Protein AF-A0A1L7WXT7-F1 (afdb_monomer)

Nearest PDB structures (foldseek):
  6ywy-assembly1_QQ  TM=9.401E-01  e=1.854E-05  Neurospora crassa
  7pkq-assembly1_q  TM=5.964E-01  e=3.201E-01  Chlamydomonas reinhardtii
  4v66-assembly1_AJ  TM=7.015E-01  e=3.669E+00  Escherichia coli
  5imq-assembly1_q  TM=2.951E-01  e=5.821E+00  Thermus thermophilus HB8

Mean predicted aligned error: 12.67 Å

pLDDT: mean 82.4, std 17.07, range [44.72, 96.81]

Foldseek 3Di:
DDPVVVVVVVPDDDDDDDPDPDDDPPPPDDDDDDAAEDQPFPFDDPPWDFDKDAQDPPDPRHGIYTADTPGHDDDDSVVGDDGDHPVRVVVVVVVVVVVVVVVVVVVVVVVVVVVVVVVVVVVVD

Secondary structure (DSSP, 8-state):
--HHHHHTTSS-------S--SS-------------EE-SS----TT-EEEEEE---SSSS--EEEEEEEE--SS-GGGSPPPPPHHHHHHHHHHHHHHHHHHHHHHHHHHHHHHHHHHHHHTT-

InterPro domains:
  IPR000266 Small ribosomal subunit protein uS17 [PF00366] (28-67)
  IPR012340 Nucleic acid-binding, OB-fold [G3DSA:2.40.50.140] (17-116)
  IPR012340 Nucleic acid-binding, OB-fold [SSF50249] (15-96)

Radius of gyration: 26.37 Å; Cα contacts (8 Å, |Δi|>4): 93; chains: 1; bounding box: 85×32×61 Å

Organism: NCBI:txid576137

Solvent-accessible surface area (backbone atoms only — not comparable to full-atom values): 8103 Å² total; per-residue (Å²): 136,63,73,73,64,59,60,65,66,77,69,75,78,84,88,85,81,91,88,79,84,90,88,69,93,75,82,80,73,86,84,82,83,90,80,52,67,44,61,93,52,72,51,80,57,87,78,46,41,70,43,71,43,75,81,42,69,82,50,98,77,24,37,22,27,57,58,48,75,78,42,70,44,85,66,57,74,84,84,38,55,71,67,61,52,73,68,56,51,48,51,59,51,49,53,57,46,52,59,49,50,52,56,50,49,54,60,46,52,53,52,51,52,52,54,52,50,55,55,52,55,67,74,76,111

Sequence (125 aa):
MSAQKLAASASRQINAVVVSAGLMEKTHFNRTSHLLVHDPASSLRIGDIISISPGWRASKHVHHVVNSILAPFGDPIEARPKVPSEEERLAMREEKRAAKEERRRVAKEEKMLIRQGEVVEESQA

Structure (mmCIF, N/CA/C/O backbone):
data_AF-A0A1L7WXT7-F1
#
_entry.id   AF-A0A1L7WXT7-F1
#
loop_
_atom_site.group_PDB
_atom_site.id
_atom_site.type_symbol
_atom_site.label_atom_id
_atom_site.label_alt_id
_atom_site.label_comp_id
_atom_site.label_asym_id
_atom_site.label_entity_id
_atom_site.label_seq_id
_atom_site.pdbx_PDB_ins_code
_atom_site.Cartn_x
_atom_site.Cartn_y
_atom_site.Cartn_z
_atom_site.occupancy
_atom_site.B_iso_or_equiv
_atom_site.auth_seq_id
_atom_site.auth_comp_id
_atom_site.auth_asym_id
_atom_site.auth_atom_id
_atom_site.pdbx_PDB_model_num
ATOM 1 N N . MET A 1 1 ? 11.828 12.127 18.882 1.00 50.50 1 MET A N 1
ATOM 2 C CA . MET A 1 1 ? 12.690 12.882 17.941 1.00 50.50 1 MET A CA 1
ATOM 3 C C . MET A 1 1 ? 11.952 14.156 17.566 1.00 50.50 1 MET A C 1
ATOM 5 O O . MET A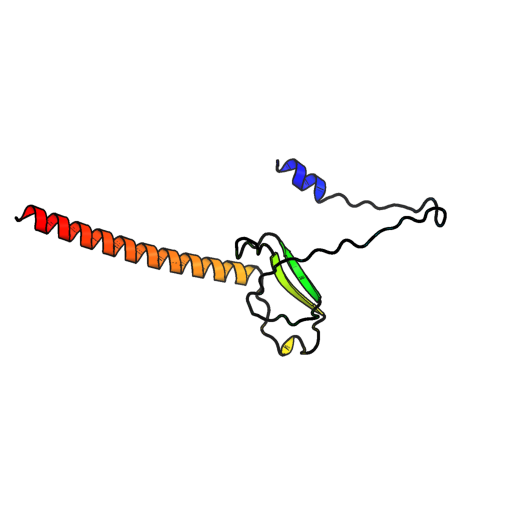 1 1 ? 10.801 14.048 17.170 1.00 50.50 1 MET A O 1
ATOM 9 N N . SER A 1 2 ? 12.540 15.336 17.789 1.00 57.38 2 SER A N 1
ATOM 10 C CA . SER A 1 2 ? 11.862 16.627 17.586 1.00 57.38 2 SER A CA 1
ATOM 11 C C . SER A 1 2 ? 11.732 16.989 16.101 1.00 57.38 2 SER A C 1
ATOM 13 O O . SER A 1 2 ? 12.593 16.647 15.288 1.00 57.38 2 SER A O 1
ATOM 15 N N . ALA A 1 3 ? 10.663 17.712 15.757 1.00 57.06 3 ALA A N 1
ATOM 16 C CA . ALA A 1 3 ? 10.314 18.106 14.389 1.00 57.06 3 ALA A CA 1
ATOM 17 C C . ALA A 1 3 ? 11.426 18.894 13.664 1.00 57.06 3 ALA A C 1
ATOM 19 O O . ALA A 1 3 ? 11.593 18.764 12.454 1.00 57.06 3 ALA A O 1
ATOM 20 N N . GLN A 1 4 ? 12.261 19.630 14.403 1.00 54.19 4 GLN A N 1
ATOM 21 C CA . GLN A 1 4 ? 13.387 20.390 13.847 1.00 54.19 4 GLN A CA 1
ATOM 22 C C . GLN A 1 4 ? 14.500 19.503 13.256 1.00 54.19 4 GLN A C 1
ATOM 24 O O . GLN A 1 4 ? 15.170 19.919 12.315 1.00 54.19 4 GLN A O 1
ATOM 29 N N . LYS A 1 5 ? 14.682 18.263 13.740 1.00 53.75 5 LYS A N 1
ATOM 30 C CA . LYS A 1 5 ? 15.685 17.331 13.183 1.00 53.75 5 LYS A CA 1
ATOM 31 C C . LYS A 1 5 ? 15.247 16.688 11.859 1.00 53.75 5 LYS A C 1
ATOM 33 O O . LYS A 1 5 ? 16.110 16.301 11.080 1.00 53.75 5 LYS A O 1
ATOM 38 N N . LEU A 1 6 ? 13.939 16.591 11.605 1.00 51.50 6 LEU A N 1
ATOM 39 C CA . LEU A 1 6 ? 13.356 16.004 10.387 1.00 51.50 6 LEU A CA 1
ATOM 40 C C . LEU A 1 6 ? 13.393 16.974 9.194 1.00 51.50 6 LEU A C 1
ATOM 42 O O . LEU A 1 6 ? 13.644 16.552 8.070 1.00 51.50 6 LEU A O 1
ATOM 46 N N . ALA A 1 7 ? 13.222 18.277 9.436 1.00 52.41 7 ALA A N 1
ATOM 47 C CA . ALA A 1 7 ? 13.342 19.298 8.392 1.00 52.41 7 ALA A CA 1
ATOM 48 C C . ALA A 1 7 ? 14.794 19.459 7.891 1.00 52.41 7 ALA A C 1
ATOM 50 O O . ALA A 1 7 ? 15.025 19.625 6.697 1.00 52.41 7 ALA A O 1
ATOM 51 N N . ALA A 1 8 ? 15.785 19.333 8.783 1.00 54.69 8 ALA A N 1
ATOM 52 C CA . ALA A 1 8 ? 17.205 19.453 8.439 1.00 54.69 8 ALA A CA 1
ATOM 53 C C . ALA A 1 8 ? 17.759 18.271 7.615 1.00 54.69 8 ALA A C 1
ATOM 55 O O . ALA A 1 8 ? 18.788 18.417 6.955 1.00 54.69 8 ALA A O 1
ATOM 56 N N . SER A 1 9 ? 17.111 17.098 7.637 1.00 54.22 9 SER A N 1
ATOM 57 C CA . SER A 1 9 ? 17.528 15.957 6.807 1.00 54.22 9 SER A CA 1
ATOM 58 C C . SER A 1 9 ? 16.958 15.998 5.388 1.00 54.22 9 SER A C 1
ATOM 60 O O . SER A 1 9 ? 17.498 15.330 4.514 1.00 54.22 9 SER A O 1
ATOM 62 N N . ALA A 1 10 ? 15.890 16.766 5.152 1.00 54.16 10 ALA A N 1
ATOM 63 C CA . ALA A 1 10 ? 15.181 16.817 3.872 1.00 54.16 10 ALA A CA 1
ATOM 64 C C . ALA A 1 10 ? 15.793 17.799 2.848 1.00 54.16 10 ALA A C 1
ATOM 66 O O . ALA A 1 10 ? 15.430 17.752 1.679 1.00 54.16 10 ALA A O 1
ATOM 67 N N . SER A 1 11 ? 16.734 18.660 3.255 1.00 52.38 11 SER A N 1
ATOM 68 C CA . SER A 1 11 ? 17.358 19.684 2.398 1.00 52.38 11 SER A CA 1
ATOM 69 C C . SER A 1 11 ? 18.857 19.484 2.141 1.00 52.38 11 SER A C 1
ATOM 71 O O . SER A 1 11 ? 19.515 20.368 1.593 1.00 52.38 11 SER A O 1
ATOM 73 N N . ARG A 1 12 ? 19.441 18.337 2.513 1.00 62.81 12 ARG A N 1
ATOM 74 C CA . ARG A 1 12 ? 20.859 18.062 2.229 1.00 62.81 12 ARG A CA 1
ATOM 75 C C . ARG A 1 12 ? 21.051 17.570 0.798 1.00 62.81 12 ARG A C 1
ATOM 77 O O . ARG A 1 12 ? 21.233 16.383 0.553 1.00 62.81 12 ARG A O 1
ATOM 84 N N . GLN A 1 13 ? 21.060 18.512 -0.135 1.00 61.97 13 GLN A N 1
ATOM 85 C CA . GLN A 1 13 ? 21.676 18.318 -1.441 1.00 61.97 13 GLN A CA 1
ATOM 86 C C . GLN A 1 13 ? 23.168 18.660 -1.329 1.00 61.97 13 GLN A C 1
ATOM 88 O O . GLN A 1 13 ? 23.525 19.713 -0.803 1.00 61.97 13 GLN A O 1
ATOM 93 N N . ILE A 1 14 ? 24.049 17.768 -1.784 1.00 61.56 14 ILE A N 1
ATOM 94 C CA . ILE A 1 14 ? 25.500 17.995 -1.779 1.00 61.56 14 ILE A CA 1
ATOM 95 C C . ILE A 1 14 ? 25.994 17.835 -3.214 1.00 61.56 14 ILE A C 1
ATOM 97 O O . ILE A 1 14 ? 26.073 16.722 -3.726 1.00 61.56 14 ILE A O 1
ATOM 101 N N . ASN A 1 15 ? 26.326 18.956 -3.849 1.00 58.09 15 ASN A N 1
ATOM 102 C CA . ASN A 1 15 ? 26.965 18.989 -5.162 1.00 58.09 15 ASN A CA 1
ATOM 103 C C . ASN A 1 15 ? 28.484 19.139 -4.950 1.00 58.09 15 ASN A C 1
ATOM 105 O O . ASN A 1 15 ? 28.898 19.979 -4.151 1.00 58.09 15 ASN A O 1
ATOM 109 N N . ALA A 1 16 ? 29.314 18.334 -5.623 1.00 57.56 16 ALA A N 1
ATOM 110 C CA . ALA A 1 16 ? 30.768 18.321 -5.412 1.00 57.56 16 ALA A CA 1
ATOM 111 C C . ALA A 1 16 ? 31.562 17.998 -6.692 1.00 57.56 16 ALA A C 1
ATOM 113 O O . ALA A 1 16 ? 31.017 17.447 -7.646 1.00 57.56 16 ALA A O 1
ATOM 114 N N . VAL A 1 17 ? 32.863 18.322 -6.678 1.00 44.72 17 VAL A N 1
ATOM 115 C CA . VAL A 1 17 ? 33.835 18.058 -7.756 1.00 44.72 17 VAL A CA 1
ATOM 116 C C . VAL A 1 17 ? 34.913 17.089 -7.260 1.00 44.72 17 VAL A C 1
ATOM 118 O O . VAL A 1 17 ? 35.357 17.166 -6.115 1.00 44.72 17 VAL A O 1
ATOM 121 N N . VAL A 1 18 ? 35.315 16.154 -8.121 1.00 52.88 18 VAL A N 1
ATOM 122 C CA . VAL A 1 18 ? 36.237 15.057 -7.795 1.00 52.88 18 VAL A CA 1
ATOM 123 C C . VAL A 1 18 ? 37.688 15.551 -7.757 1.00 52.88 18 VAL A C 1
ATOM 125 O O . VAL A 1 18 ? 38.175 16.108 -8.734 1.00 52.88 18 VAL A O 1
ATOM 128 N N . VAL A 1 19 ? 38.377 15.321 -6.632 1.00 54.16 19 VAL A N 1
ATOM 129 C CA . VAL A 1 19 ? 39.749 15.811 -6.369 1.00 54.16 19 VAL A CA 1
ATOM 130 C C . VAL A 1 19 ? 40.834 14.777 -6.721 1.00 54.16 19 VAL A C 1
ATOM 132 O O . VAL A 1 19 ? 41.941 15.154 -7.088 1.00 54.16 19 VAL A O 1
ATOM 135 N N . SER A 1 20 ? 40.539 13.474 -6.673 1.00 47.16 20 SER A N 1
ATOM 136 C CA . SER A 1 20 ? 41.426 12.419 -7.190 1.00 47.16 20 SER A CA 1
ATOM 137 C C . SER A 1 20 ? 40.641 11.155 -7.551 1.00 47.16 20 SER A C 1
ATOM 139 O O . SER A 1 20 ? 39.644 10.820 -6.906 1.00 47.16 20 SER A O 1
ATOM 141 N N . ALA A 1 21 ? 41.088 10.450 -8.594 1.00 50.88 21 ALA A N 1
ATOM 142 C CA . ALA A 1 21 ? 40.508 9.194 -9.062 1.00 50.88 21 ALA A CA 1
ATOM 143 C C . ALA A 1 21 ? 41.616 8.141 -9.226 1.00 50.88 21 ALA A C 1
ATOM 145 O O . ALA A 1 21 ? 42.676 8.444 -9.764 1.00 50.88 21 ALA A O 1
ATOM 146 N N . GLY A 1 22 ? 41.373 6.914 -8.749 1.00 56.31 22 GLY A N 1
ATOM 147 C CA . GLY A 1 22 ? 42.253 5.760 -8.990 1.00 56.31 22 GLY A CA 1
ATOM 148 C C . GLY A 1 22 ? 43.251 5.372 -7.887 1.00 56.31 22 GLY A C 1
ATOM 149 O O . GLY A 1 22 ? 44.032 4.460 -8.114 1.00 56.31 22 GLY A O 1
ATOM 150 N N . LEU A 1 23 ? 43.234 5.994 -6.698 1.00 56.66 23 LEU A N 1
ATOM 151 C CA . LEU A 1 23 ? 44.200 5.695 -5.614 1.00 56.66 23 LEU A CA 1
ATOM 152 C C . LEU A 1 23 ? 43.649 4.876 -4.427 1.00 56.66 23 LEU A C 1
ATOM 154 O O . LEU A 1 23 ? 44.338 4.704 -3.426 1.00 56.66 23 LEU A O 1
ATOM 158 N N . MET A 1 24 ? 42.406 4.392 -4.488 1.00 49.72 24 MET A N 1
ATOM 159 C CA . MET A 1 24 ? 41.753 3.747 -3.341 1.00 49.72 24 MET A CA 1
ATOM 160 C C . MET A 1 24 ? 40.776 2.664 -3.813 1.00 49.72 24 MET A C 1
ATOM 162 O O . MET A 1 24 ? 39.775 2.991 -4.451 1.00 49.72 24 MET A O 1
ATOM 166 N N . GLU A 1 25 ? 41.003 1.396 -3.453 1.00 60.94 25 GLU A N 1
ATOM 167 C CA . GLU A 1 25 ? 39.960 0.363 -3.517 1.00 60.94 25 GLU A CA 1
ATOM 168 C C . GLU A 1 25 ? 38.923 0.626 -2.411 1.00 60.94 25 GLU A C 1
ATOM 170 O O . GLU A 1 25 ? 38.947 0.048 -1.326 1.00 60.94 25 GLU A O 1
ATOM 175 N N . LYS A 1 26 ? 38.012 1.573 -2.657 1.00 56.12 26 LYS A N 1
ATOM 176 C CA . LYS A 1 26 ? 36.820 1.775 -1.825 1.00 56.12 26 LYS A CA 1
ATOM 177 C C . LYS A 1 26 ? 35.827 0.671 -2.163 1.00 56.12 26 LYS A C 1
ATOM 179 O O . LYS A 1 26 ? 35.072 0.788 -3.126 1.00 56.12 26 LYS A O 1
ATOM 184 N N . THR A 1 27 ? 35.818 -0.401 -1.383 1.00 54.53 27 THR A N 1
ATOM 185 C CA . THR A 1 27 ? 34.837 -1.478 -1.532 1.00 54.53 27 THR A CA 1
ATOM 186 C C . THR A 1 27 ? 33.463 -1.008 -1.037 1.00 54.53 27 THR A C 1
ATOM 188 O O . THR A 1 27 ? 33.066 -1.183 0.113 1.00 54.53 27 THR A O 1
ATOM 191 N N . HIS A 1 28 ? 32.716 -0.342 -1.916 1.00 63.69 28 HIS A N 1
ATOM 192 C CA . HIS A 1 28 ? 31.303 -0.052 -1.697 1.00 63.69 28 HIS A CA 1
ATOM 193 C C . HIS A 1 28 ? 30.495 -1.328 -1.951 1.00 63.69 28 HIS A C 1
ATOM 195 O O . HIS A 1 28 ? 30.187 -1.664 -3.091 1.00 63.69 28 HIS A O 1
ATOM 201 N N . PHE A 1 29 ? 30.166 -2.060 -0.887 1.00 72.19 29 PHE A N 1
ATOM 202 C CA . PHE A 1 29 ? 29.285 -3.221 -0.989 1.00 72.19 29 PHE A CA 1
ATOM 203 C C . PHE A 1 29 ? 27.819 -2.782 -1.005 1.00 72.19 29 PHE A C 1
ATOM 205 O O . PHE A 1 29 ? 27.369 -2.027 -0.139 1.00 72.19 29 PHE A O 1
ATOM 212 N N . ASN A 1 30 ? 27.053 -3.293 -1.969 1.00 78.19 30 ASN A N 1
ATOM 213 C CA . ASN A 1 30 ? 25.611 -3.080 -2.028 1.00 78.19 30 ASN A CA 1
ATOM 214 C C . ASN A 1 30 ? 24.939 -3.750 -0.827 1.00 78.19 30 ASN A C 1
ATOM 216 O O . ASN A 1 30 ? 24.940 -4.976 -0.697 1.00 78.19 30 ASN A O 1
ATOM 220 N N . ARG A 1 31 ? 24.327 -2.949 0.049 1.00 84.06 31 ARG A N 1
ATOM 221 C CA . ARG A 1 31 ? 23.487 -3.478 1.122 1.00 84.06 31 ARG A CA 1
ATOM 222 C C . ARG A 1 31 ? 22.096 -3.764 0.571 1.00 84.06 31 ARG A C 1
ATOM 224 O O . ARG A 1 31 ? 21.388 -2.843 0.178 1.00 84.06 31 ARG A O 1
ATOM 231 N N . THR A 1 32 ? 21.696 -5.028 0.620 1.00 86.88 32 THR A N 1
ATOM 232 C CA . THR A 1 32 ? 20.343 -5.464 0.255 1.00 86.88 32 THR A CA 1
ATOM 233 C C . THR A 1 32 ? 19.512 -5.673 1.519 1.00 86.88 32 THR A C 1
ATOM 235 O O . THR A 1 32 ? 20.013 -6.195 2.517 1.00 86.88 32 THR A O 1
ATOM 238 N N . SER A 1 33 ? 18.247 -5.257 1.501 1.00 88.69 33 SER A N 1
ATOM 239 C CA . SER A 1 33 ? 17.278 -5.541 2.560 1.00 88.69 33 SER A CA 1
ATOM 240 C C . SER A 1 33 ? 15.954 -6.008 1.962 1.00 88.69 33 SER A C 1
ATOM 242 O O . SER A 1 33 ? 15.526 -5.537 0.912 1.00 88.69 33 SER A O 1
ATOM 244 N N . HIS A 1 34 ? 15.300 -6.941 2.650 1.00 93.25 34 HIS A N 1
ATOM 245 C CA . HIS A 1 34 ? 13.976 -7.427 2.276 1.00 93.25 34 HIS A CA 1
ATOM 246 C C . HIS A 1 34 ? 12.908 -6.687 3.080 1.00 93.25 34 HIS A C 1
ATOM 248 O O . HIS A 1 34 ? 13.034 -6.530 4.296 1.00 93.25 34 HIS A O 1
ATOM 254 N N . LEU A 1 35 ? 11.853 -6.240 2.402 1.00 93.25 35 LEU A N 1
ATOM 255 C CA . LEU A 1 35 ? 10.737 -5.513 2.999 1.00 93.25 35 LEU A CA 1
ATOM 256 C C . LEU A 1 35 ? 9.422 -6.214 2.668 1.00 93.25 35 LEU A C 1
ATOM 258 O O . LEU A 1 35 ? 9.246 -6.740 1.573 1.00 93.25 35 LEU A O 1
ATOM 262 N N . LEU A 1 36 ? 8.481 -6.173 3.611 1.00 95.06 36 LEU A N 1
ATOM 263 C CA . LEU A 1 36 ? 7.104 -6.584 3.364 1.00 95.06 36 LEU A CA 1
ATOM 264 C C . LEU A 1 36 ? 6.288 -5.371 2.912 1.00 95.06 36 LEU A C 1
ATOM 266 O O . LEU A 1 36 ? 6.247 -4.344 3.602 1.00 95.06 36 LEU A O 1
ATOM 270 N N . VAL A 1 37 ? 5.635 -5.512 1.760 1.00 96.38 37 VAL A N 1
ATOM 271 C CA . VAL A 1 37 ? 4.914 -4.437 1.074 1.00 96.38 37 VAL A CA 1
ATOM 272 C C . VAL A 1 37 ? 3.453 -4.836 0.895 1.00 96.38 37 VAL A C 1
ATOM 274 O O . VAL A 1 37 ? 3.141 -5.972 0.547 1.00 96.38 37 VAL A O 1
ATOM 277 N N . HIS A 1 38 ? 2.551 -3.899 1.163 1.00 95.00 38 HIS A N 1
ATOM 278 C CA . HIS A 1 38 ? 1.126 -4.058 0.926 1.00 95.00 38 HIS A CA 1
ATOM 279 C C . HIS A 1 38 ? 0.778 -3.714 -0.527 1.00 95.00 38 HIS A C 1
ATOM 281 O O . HIS A 1 38 ? 0.977 -2.575 -0.947 1.00 95.00 38 HIS A O 1
ATOM 287 N N . ASP A 1 39 ? 0.212 -4.674 -1.255 1.0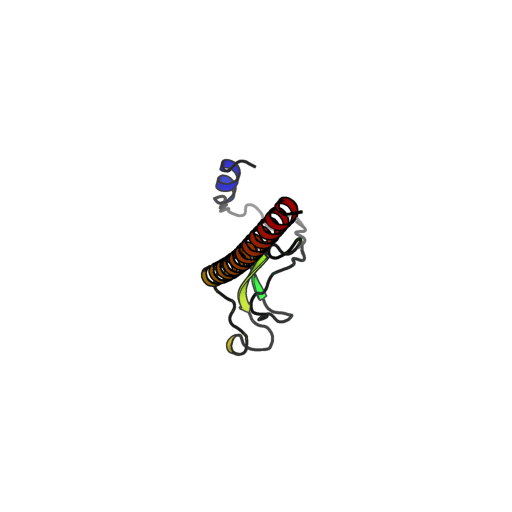0 95.06 39 ASP A N 1
ATOM 288 C CA . ASP A 1 39 ? -0.413 -4.474 -2.565 1.00 95.06 39 ASP A CA 1
ATOM 289 C C . ASP A 1 39 ? -1.947 -4.546 -2.413 1.00 95.06 39 ASP A C 1
ATOM 291 O O . ASP A 1 39 ? -2.477 -5.627 -2.145 1.00 95.06 39 ASP A O 1
ATOM 295 N N . PRO A 1 40 ? -2.675 -3.419 -2.532 1.00 91.81 40 PRO A N 1
ATOM 296 C CA . PRO A 1 40 ? -4.128 -3.396 -2.360 1.00 91.81 40 PRO A CA 1
ATOM 297 C C . PRO A 1 40 ? -4.907 -4.154 -3.442 1.00 91.81 40 PRO A C 1
ATOM 299 O O . PRO A 1 40 ? -5.984 -4.667 -3.148 1.00 91.81 40 PRO A O 1
ATOM 302 N N . ALA A 1 41 ? -4.390 -4.205 -4.674 1.00 92.56 41 ALA A N 1
ATOM 303 C CA . ALA A 1 41 ? -5.104 -4.740 -5.839 1.00 92.56 41 ALA A CA 1
ATOM 304 C C . ALA A 1 41 ? -4.558 -6.095 -6.319 1.00 92.56 41 ALA A C 1
ATOM 306 O O . ALA A 1 41 ? -5.092 -6.664 -7.268 1.00 92.56 41 ALA A O 1
ATOM 307 N N . SER A 1 42 ? -3.520 -6.630 -5.662 1.00 92.94 42 SER A N 1
ATOM 308 C CA . SER A 1 42 ? -2.855 -7.891 -6.051 1.00 92.94 42 SER A CA 1
ATOM 309 C C . SER A 1 42 ? -2.381 -7.882 -7.516 1.00 92.94 42 SER A C 1
ATOM 311 O O . SER A 1 42 ? -2.525 -8.845 -8.275 1.00 92.94 42 SER A O 1
ATOM 313 N N . SER A 1 43 ? -1.820 -6.744 -7.913 1.00 92.12 43 SER A N 1
ATOM 314 C CA . SER A 1 43 ? -1.338 -6.437 -9.259 1.00 92.12 43 SER A CA 1
ATOM 315 C C . SER A 1 43 ? 0.081 -6.946 -9.532 1.00 92.12 43 SER A C 1
ATOM 317 O O . SER A 1 43 ? 0.456 -7.125 -10.693 1.00 92.12 43 SER A O 1
ATOM 319 N N . LEU A 1 44 ? 0.872 -7.205 -8.488 1.00 93.88 44 LEU A N 1
ATOM 320 C CA . LEU A 1 44 ? 2.289 -7.531 -8.635 1.00 93.88 44 LEU A CA 1
ATOM 321 C C . LEU A 1 44 ? 2.549 -8.977 -9.074 1.00 93.88 44 LEU A C 1
ATOM 323 O O . LEU A 1 44 ? 1.807 -9.909 -8.743 1.00 93.88 44 LEU A O 1
ATOM 327 N N . ARG A 1 45 ? 3.648 -9.163 -9.802 1.00 93.44 45 ARG A N 1
ATOM 328 C CA . ARG A 1 45 ? 4.245 -10.447 -10.179 1.00 93.44 45 ARG A CA 1
ATOM 329 C C . ARG A 1 45 ? 5.718 -10.466 -9.772 1.00 93.44 45 ARG A C 1
ATOM 331 O O . ARG A 1 45 ? 6.345 -9.435 -9.535 1.00 93.44 45 ARG A O 1
ATOM 338 N N . ILE A 1 46 ? 6.274 -11.667 -9.653 1.00 94.12 46 ILE A N 1
ATOM 339 C CA . ILE A 1 46 ? 7.691 -11.842 -9.322 1.00 94.12 46 ILE A CA 1
ATOM 340 C C . ILE A 1 46 ? 8.530 -11.294 -10.481 1.00 94.12 46 ILE A C 1
ATOM 342 O O . ILE A 1 46 ? 8.313 -11.680 -11.623 1.00 94.12 46 ILE A O 1
ATOM 346 N N . GLY A 1 47 ? 9.489 -10.420 -10.171 1.00 92.06 47 GLY A N 1
ATOM 347 C CA . GLY A 1 47 ? 10.370 -9.786 -11.159 1.00 92.06 47 GLY A CA 1
ATOM 348 C C . GLY A 1 47 ? 9.991 -8.348 -11.516 1.00 92.06 47 GLY A C 1
ATOM 349 O O . GLY A 1 47 ? 10.789 -7.667 -12.154 1.00 92.06 47 GLY A O 1
ATOM 350 N N . ASP A 1 48 ? 8.828 -7.859 -11.075 1.00 94.31 48 ASP A N 1
ATOM 351 C CA . ASP A 1 48 ? 8.439 -6.466 -11.297 1.00 94.31 48 ASP A CA 1
ATOM 352 C C . ASP A 1 48 ? 9.348 -5.487 -10.539 1.00 94.31 48 ASP A C 1
ATOM 354 O O . ASP A 1 48 ? 9.701 -5.697 -9.373 1.00 94.31 48 ASP A O 1
ATOM 358 N N . ILE A 1 49 ? 9.642 -4.355 -11.178 1.00 95.25 49 ILE A N 1
ATOM 359 C CA . ILE A 1 49 ? 10.287 -3.209 -10.531 1.00 95.25 49 ILE A CA 1
ATOM 360 C C . ILE A 1 49 ? 9.192 -2.237 -10.096 1.00 95.25 49 ILE A C 1
ATOM 362 O O . ILE A 1 49 ? 8.415 -1.755 -10.922 1.00 95.25 49 ILE A O 1
ATOM 366 N N . ILE A 1 50 ? 9.135 -1.936 -8.799 1.00 95.69 50 ILE A N 1
ATOM 367 C CA . ILE A 1 50 ? 8.040 -1.179 -8.178 1.00 95.69 50 ILE A CA 1
ATOM 368 C C . ILE A 1 50 ? 8.539 0.047 -7.413 1.00 95.69 50 ILE A C 1
ATOM 370 O O . ILE A 1 50 ? 9.660 0.068 -6.904 1.00 95.69 50 ILE A O 1
ATOM 374 N N . SER A 1 51 ? 7.669 1.048 -7.279 1.00 95.06 51 SER A N 1
ATOM 375 C CA . SER A 1 51 ? 7.839 2.166 -6.350 1.00 95.06 51 SER A CA 1
ATOM 376 C C . SER A 1 51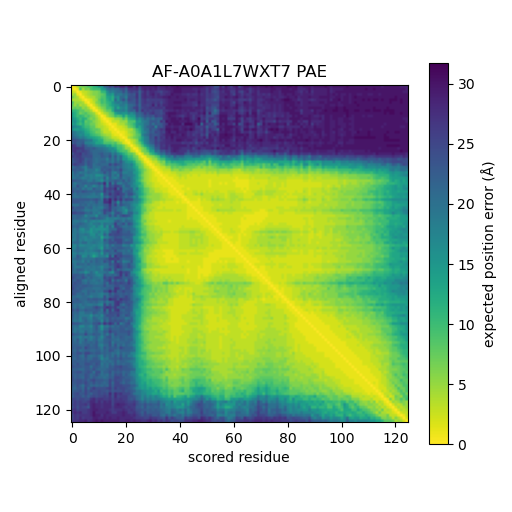 ? 6.976 1.942 -5.115 1.00 95.06 51 SER A C 1
ATOM 378 O O . SER A 1 51 ? 5.795 1.593 -5.220 1.00 95.06 51 SER A O 1
ATOM 380 N N . ILE A 1 52 ? 7.572 2.138 -3.939 1.00 95.69 52 ILE A N 1
ATOM 381 C CA . ILE A 1 52 ? 6.925 1.936 -2.642 1.00 95.69 52 ILE A CA 1
ATOM 382 C C . ILE A 1 52 ? 6.978 3.210 -1.801 1.00 95.69 52 ILE A C 1
ATOM 384 O O . ILE A 1 52 ? 7.976 3.929 -1.813 1.00 95.69 52 ILE A O 1
ATOM 388 N N . SER A 1 53 ? 5.931 3.443 -1.011 1.00 93.31 53 SER A N 1
ATOM 389 C CA . SER A 1 53 ? 5.909 4.479 0.028 1.00 93.31 53 SER A CA 1
ATOM 390 C C . SER A 1 53 ? 5.962 3.851 1.423 1.00 93.31 53 SER A C 1
ATOM 392 O O . SER A 1 53 ? 5.212 2.905 1.689 1.00 93.31 53 SER A O 1
ATOM 394 N N . PRO A 1 54 ? 6.799 4.362 2.345 1.00 93.50 54 PRO A N 1
ATOM 395 C CA . PRO A 1 54 ? 6.740 3.995 3.757 1.00 93.50 54 PRO A CA 1
ATOM 396 C C . PRO A 1 54 ? 5.547 4.668 4.460 1.00 93.50 54 PRO A C 1
ATOM 398 O O . PRO A 1 54 ? 4.892 5.551 3.917 1.00 93.50 54 PRO A O 1
ATOM 401 N N . GLY A 1 55 ? 5.269 4.264 5.701 1.00 90.19 55 GLY A N 1
ATOM 402 C CA . GLY A 1 55 ? 4.252 4.890 6.561 1.00 90.19 55 GLY A CA 1
ATOM 403 C C . GLY A 1 55 ? 2.870 4.233 6.496 1.00 90.19 55 GLY A C 1
ATOM 404 O O . GLY A 1 55 ? 2.045 4.433 7.390 1.00 90.19 55 GLY A O 1
ATOM 405 N N . TRP A 1 56 ? 2.627 3.356 5.521 1.00 92.31 56 TRP A N 1
ATOM 406 C CA . TRP A 1 56 ? 1.382 2.600 5.435 1.00 92.31 56 TRP A CA 1
ATOM 407 C C . TRP A 1 56 ? 1.426 1.336 6.298 1.00 92.31 56 TRP A C 1
ATOM 409 O O . TRP A 1 56 ? 1.822 0.255 5.857 1.00 92.31 56 TRP A O 1
ATOM 419 N N . ARG A 1 57 ? 0.988 1.453 7.556 1.00 94.12 57 ARG A N 1
ATOM 420 C CA . ARG A 1 57 ? 0.871 0.296 8.457 1.00 94.12 57 ARG A CA 1
ATOM 421 C C . ARG A 1 57 ? -0.401 -0.503 8.158 1.00 94.12 57 ARG A C 1
ATOM 423 O O . ARG A 1 57 ? -1.474 -0.171 8.674 1.00 94.12 57 ARG A O 1
ATOM 430 N N . ALA A 1 58 ? -0.260 -1.550 7.345 1.00 93.00 58 ALA A N 1
ATOM 431 C CA . ALA A 1 58 ? -1.317 -2.526 7.063 1.00 93.00 58 ALA A CA 1
ATOM 432 C C . ALA A 1 58 ? -1.349 -3.665 8.101 1.00 93.00 58 ALA A C 1
ATOM 434 O O . ALA A 1 58 ? -2.419 -4.144 8.465 1.00 93.00 58 ALA A O 1
ATOM 435 N N . SER A 1 59 ? -0.183 -4.073 8.615 1.00 94.31 59 SER A N 1
ATOM 436 C CA . SER A 1 59 ? -0.037 -5.118 9.640 1.00 94.31 59 SER A CA 1
ATOM 437 C C . SER A 1 59 ? 1.144 -4.805 10.571 1.00 94.31 59 SER A C 1
ATOM 439 O O . SER A 1 59 ? 1.765 -3.746 10.465 1.00 94.31 59 SER A O 1
ATOM 441 N N . LYS A 1 60 ? 1.474 -5.711 11.501 1.00 95.31 60 LYS A N 1
ATOM 442 C CA . LYS A 1 60 ? 2.572 -5.535 12.463 1.00 95.31 60 LYS A CA 1
ATOM 443 C C . LYS A 1 60 ? 3.923 -5.293 11.784 1.00 95.31 60 LYS A C 1
ATOM 445 O O . LYS A 1 60 ? 4.654 -4.440 12.272 1.00 95.31 60 LYS A O 1
ATOM 450 N N . HIS A 1 61 ? 4.206 -6.011 10.694 1.00 95.25 61 HIS A N 1
ATOM 451 C CA . HIS A 1 61 ? 5.478 -5.968 9.955 1.00 95.25 61 HIS A CA 1
ATOM 452 C C . HIS A 1 61 ? 5.355 -5.354 8.547 1.00 95.25 61 HIS A C 1
ATOM 454 O O . HIS A 1 61 ? 6.355 -5.209 7.852 1.00 95.25 61 HIS A O 1
ATOM 460 N N . VAL A 1 62 ? 4.142 -4.985 8.119 1.00 96.81 62 VAL A N 1
ATOM 461 C CA . VAL A 1 62 ? 3.883 -4.405 6.791 1.00 96.81 62 VAL A CA 1
ATOM 462 C C . VAL A 1 62 ? 3.677 -2.904 6.953 1.00 96.81 62 VAL A C 1
ATOM 464 O O . VAL A 1 62 ? 2.617 -2.467 7.408 1.00 96.81 62 VAL A O 1
ATOM 467 N N . HIS A 1 63 ? 4.724 -2.148 6.623 1.00 95.50 63 HIS A N 1
ATOM 468 C CA . HIS A 1 63 ? 4.819 -0.691 6.800 1.00 95.50 63 HIS A CA 1
ATOM 469 C C . HIS A 1 63 ? 4.940 0.087 5.486 1.00 95.50 63 HIS A C 1
ATOM 471 O O . HIS A 1 63 ? 5.004 1.317 5.509 1.00 95.50 63 HIS A O 1
ATOM 477 N N . HIS A 1 64 ? 5.013 -0.630 4.369 1.00 95.69 64 HIS A N 1
ATOM 478 C CA . HIS A 1 64 ? 5.176 -0.068 3.039 1.00 95.69 64 HIS A CA 1
ATOM 479 C C . HIS A 1 64 ? 3.966 -0.434 2.186 1.00 95.69 64 HIS A C 1
ATOM 481 O O . HIS A 1 64 ? 3.348 -1.480 2.397 1.00 95.69 64 HIS A O 1
ATOM 487 N N . VAL A 1 65 ? 3.649 0.413 1.216 1.00 95.94 65 VAL A N 1
ATOM 488 C CA . VAL A 1 65 ? 2.579 0.200 0.236 1.00 95.94 65 VAL A CA 1
ATOM 489 C C . VAL A 1 65 ? 3.108 0.457 -1.166 1.00 95.94 65 VAL A C 1
ATOM 491 O O . VAL A 1 65 ? 3.998 1.288 -1.346 1.00 95.94 65 VAL A O 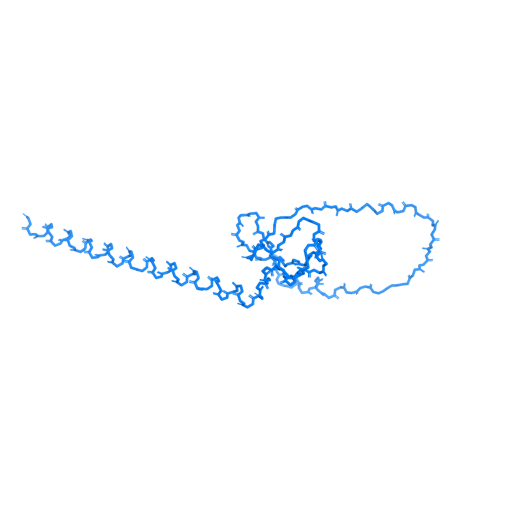1
ATOM 494 N N . VAL A 1 66 ? 2.575 -0.270 -2.142 1.00 96.12 66 VAL A N 1
ATOM 495 C CA . VAL A 1 66 ? 2.883 -0.065 -3.561 1.00 96.12 66 VAL A CA 1
ATOM 496 C C . VAL A 1 66 ? 2.230 1.230 -4.047 1.00 96.12 66 VAL A C 1
ATOM 498 O O . VAL A 1 66 ? 1.040 1.442 -3.817 1.00 96.12 66 VAL A O 1
ATOM 501 N N . ASN A 1 67 ? 2.995 2.076 -4.739 1.00 93.75 67 ASN A N 1
ATOM 502 C CA . ASN A 1 67 ? 2.464 3.243 -5.448 1.00 93.75 67 ASN A CA 1
ATOM 503 C C . ASN A 1 67 ? 2.239 2.945 -6.930 1.00 93.75 67 ASN A C 1
ATOM 505 O O . ASN A 1 67 ? 1.173 3.236 -7.460 1.00 93.75 67 ASN A O 1
ATOM 509 N N . SER A 1 68 ? 3.248 2.389 -7.603 1.00 93.38 68 SER A N 1
ATOM 510 C CA . SER A 1 68 ? 3.198 2.111 -9.038 1.00 93.38 68 SER A CA 1
ATOM 511 C C . SER A 1 68 ? 4.188 1.018 -9.442 1.00 93.38 68 SER A C 1
ATOM 513 O O . SER A 1 68 ? 5.197 0.785 -8.771 1.00 93.38 68 SER A O 1
ATOM 515 N N . ILE A 1 69 ? 3.889 0.358 -10.562 1.00 94.19 69 ILE A N 1
ATOM 516 C CA . ILE A 1 69 ? 4.797 -0.564 -11.250 1.00 94.19 69 ILE A CA 1
ATOM 517 C C . ILE A 1 69 ? 5.589 0.267 -12.264 1.00 94.19 69 ILE A C 1
ATOM 519 O O . ILE A 1 69 ? 4.991 0.911 -13.123 1.00 94.19 69 ILE A O 1
ATOM 523 N N . LEU A 1 70 ? 6.918 0.284 -12.144 1.00 94.12 70 LEU A N 1
ATOM 524 C CA . LEU A 1 70 ? 7.806 1.034 -13.040 1.00 94.12 70 LEU A CA 1
ATOM 525 C C . LEU A 1 70 ? 8.128 0.221 -14.290 1.00 94.1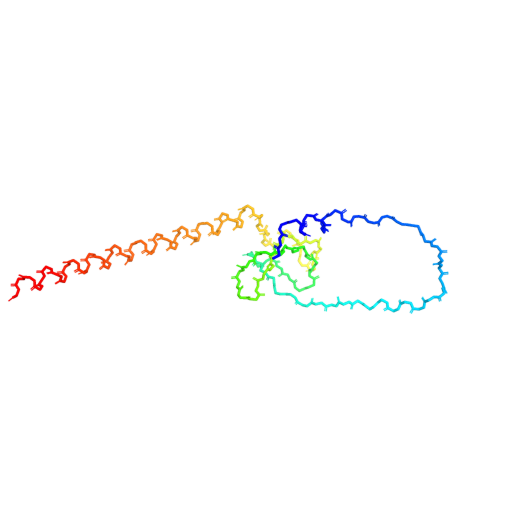2 70 LEU A C 1
ATOM 527 O O . LEU A 1 70 ? 8.084 0.747 -15.397 1.00 94.12 70 LEU A O 1
ATOM 531 N N . ALA A 1 71 ? 8.450 -1.056 -14.099 1.00 94.19 71 ALA A N 1
ATOM 532 C CA . ALA A 1 71 ? 8.722 -1.984 -15.184 1.00 94.19 71 ALA A CA 1
ATOM 533 C C . ALA A 1 71 ? 8.036 -3.321 -14.870 1.00 94.19 71 ALA A C 1
ATOM 535 O O . ALA A 1 71 ? 8.453 -3.997 -13.922 1.00 94.19 71 ALA A O 1
ATOM 536 N N . PRO A 1 72 ? 6.968 -3.685 -15.604 1.00 94.50 72 PRO A N 1
ATOM 537 C CA . PRO A 1 72 ? 6.329 -4.979 -15.443 1.00 94.50 72 PRO A CA 1
ATOM 538 C C . PRO A 1 72 ? 7.213 -6.080 -16.035 1.00 94.50 72 PRO A C 1
ATOM 540 O O . PRO A 1 72 ? 7.826 -5.910 -17.089 1.00 94.50 72 PRO A O 1
ATOM 543 N N . PHE A 1 73 ? 7.242 -7.226 -15.368 1.00 92.62 73 PHE A N 1
ATOM 544 C CA . PHE A 1 73 ? 7.871 -8.445 -15.854 1.00 92.62 73 PHE A CA 1
ATOM 545 C C . PHE A 1 73 ? 6.798 -9.458 -16.268 1.00 92.62 73 PHE A C 1
ATOM 547 O O . PHE A 1 73 ? 5.897 -9.765 -15.487 1.00 92.62 73 PHE A O 1
ATOM 554 N N . GLY A 1 74 ? 6.886 -9.989 -17.489 1.00 91.62 74 GLY A N 1
ATOM 555 C CA . GLY A 1 74 ? 5.874 -10.895 -18.038 1.00 91.62 74 GLY A CA 1
ATOM 556 C C . GLY A 1 74 ? 4.659 -10.133 -18.569 1.00 91.62 74 GLY A C 1
ATOM 557 O O . GLY A 1 74 ? 4.786 -9.399 -19.546 1.00 91.62 74 GLY A O 1
ATOM 558 N N . ASP A 1 75 ? 3.494 -10.305 -17.934 1.00 91.31 75 ASP A N 1
ATOM 559 C CA . ASP A 1 75 ? 2.233 -9.718 -18.408 1.00 91.31 75 ASP A CA 1
ATOM 560 C C . ASP A 1 75 ? 2.305 -8.183 -18.465 1.00 91.31 75 ASP A C 1
ATOM 562 O O . ASP A 1 75 ? 2.795 -7.567 -17.511 1.00 91.31 75 ASP A O 1
ATOM 566 N N . PRO A 1 76 ? 1.776 -7.535 -19.516 1.00 93.50 76 PRO A N 1
ATOM 567 C CA . PRO A 1 76 ? 1.767 -6.080 -19.605 1.00 93.50 76 PRO A CA 1
ATOM 568 C C . PRO A 1 76 ? 0.904 -5.460 -18.499 1.00 93.50 76 PRO A C 1
ATOM 570 O O . PRO A 1 76 ? 0.000 -6.097 -17.956 1.00 93.50 76 PRO A O 1
ATOM 573 N N . ILE A 1 77 ? 1.157 -4.187 -18.180 1.00 91.75 77 ILE A N 1
ATOM 574 C CA . ILE A 1 77 ? 0.455 -3.481 -17.095 1.00 91.75 77 ILE A CA 1
ATOM 575 C C . ILE A 1 77 ? -1.059 -3.379 -17.328 1.00 91.75 77 ILE A C 1
ATOM 577 O O . ILE A 1 77 ? -1.829 -3.370 -16.375 1.00 91.75 77 ILE A O 1
ATOM 581 N N . GLU A 1 78 ? -1.482 -3.364 -18.591 1.00 92.38 78 GLU A N 1
ATOM 582 C CA . GLU A 1 78 ? -2.885 -3.281 -19.008 1.00 92.38 78 GLU A CA 1
ATOM 583 C C . GLU A 1 78 ? -3.685 -4.544 -18.670 1.00 92.38 78 GLU A C 1
ATOM 585 O O . GLU A 1 78 ? -4.879 -4.465 -18.401 1.00 92.38 78 GLU A O 1
ATOM 590 N N . ALA A 1 79 ? -3.030 -5.708 -18.636 1.00 93.19 79 ALA A N 1
ATOM 591 C CA . ALA A 1 79 ? -3.672 -6.979 -18.304 1.00 93.19 79 ALA A CA 1
ATOM 592 C C . ALA A 1 79 ? -3.869 -7.171 -16.787 1.00 93.19 79 ALA A C 1
ATOM 594 O O . ALA A 1 79 ? -4.393 -8.197 -16.348 1.00 93.19 79 ALA A O 1
ATOM 595 N N . ARG A 1 80 ? -3.419 -6.213 -15.968 1.00 91.94 80 ARG A N 1
ATOM 596 C CA . ARG A 1 80 ? -3.366 -6.328 -14.509 1.00 91.94 80 ARG A CA 1
ATOM 597 C C . ARG A 1 80 ? -4.342 -5.357 -13.840 1.00 91.94 80 ARG A C 1
ATOM 599 O O . ARG A 1 80 ? -4.629 -4.292 -14.384 1.00 91.94 80 ARG A O 1
ATOM 606 N N . PRO A 1 81 ? -4.820 -5.672 -12.623 1.00 93.31 81 PRO A N 1
ATOM 607 C CA . PRO A 1 81 ? -5.578 -4.720 -11.823 1.00 93.31 81 PRO A CA 1
ATOM 608 C C . PRO A 1 81 ? -4.773 -3.441 -11.577 1.00 93.31 81 PRO A C 1
ATOM 610 O O . PRO A 1 81 ? -3.593 -3.494 -11.225 1.00 93.31 81 PRO A O 1
ATOM 613 N N . LYS A 1 82 ? -5.419 -2.285 -11.732 1.00 93.00 82 LYS A N 1
ATOM 614 C CA . LYS A 1 82 ? -4.784 -0.988 -11.488 1.00 93.00 82 LYS A CA 1
ATOM 615 C C . LYS A 1 82 ? -4.462 -0.819 -10.000 1.00 93.00 82 LYS A C 1
ATOM 617 O O . LYS A 1 82 ? -5.310 -1.064 -9.144 1.00 93.00 82 LYS A O 1
ATOM 622 N N . VAL A 1 83 ? -3.249 -0.348 -9.699 1.00 92.81 83 VAL A N 1
ATOM 623 C CA . VAL A 1 83 ? -2.863 0.046 -8.336 1.00 92.81 83 VAL A CA 1
ATOM 624 C C . VAL A 1 83 ? -3.648 1.306 -7.937 1.00 92.81 83 VAL A C 1
ATOM 626 O O . VAL A 1 83 ? -3.577 2.298 -8.668 1.00 92.81 83 VAL A O 1
ATOM 629 N N . PRO A 1 84 ? -4.381 1.296 -6.806 1.00 93.50 84 PRO A N 1
ATOM 630 C CA . PRO A 1 84 ? -5.164 2.450 -6.379 1.00 93.50 84 PRO A CA 1
ATOM 631 C C . PRO A 1 84 ? -4.288 3.652 -6.021 1.00 93.50 84 PRO A C 1
ATOM 633 O O . PRO A 1 84 ? -3.199 3.504 -5.442 1.00 93.50 84 PRO A O 1
ATOM 636 N N . SER A 1 85 ? -4.790 4.851 -6.311 1.00 93.88 85 SER A N 1
ATOM 637 C CA . SER A 1 85 ? -4.125 6.102 -5.935 1.00 93.88 85 SER A CA 1
ATOM 638 C C . SER A 1 85 ? -4.034 6.249 -4.408 1.00 93.88 85 SER A C 1
ATOM 640 O O . SER A 1 85 ? -4.659 5.509 -3.645 1.00 93.88 85 SER A O 1
ATOM 642 N N . GLU A 1 86 ? -3.215 7.179 -3.920 1.00 90.50 86 GLU A N 1
ATOM 643 C CA . GLU A 1 86 ? -3.124 7.426 -2.475 1.00 90.50 86 GLU A CA 1
ATOM 644 C C . GLU A 1 86 ? -4.461 7.888 -1.882 1.00 90.50 86 GLU A C 1
ATOM 646 O O . GLU A 1 86 ? -4.872 7.397 -0.830 1.00 90.50 86 GLU A O 1
ATOM 651 N N . GLU A 1 87 ? -5.170 8.758 -2.596 1.00 93.00 87 GLU A N 1
ATOM 652 C CA . GLU A 1 87 ? -6.482 9.273 -2.205 1.00 93.00 87 GLU A CA 1
ATOM 653 C C . GLU A 1 87 ? -7.526 8.152 -2.146 1.00 93.00 87 GLU A C 1
ATOM 655 O O . GLU A 1 87 ? -8.211 7.992 -1.135 1.00 93.00 87 GLU A O 1
ATOM 660 N N . GLU A 1 88 ? -7.573 7.294 -3.170 1.00 94.62 88 GLU A N 1
ATOM 661 C CA . GLU A 1 88 ? -8.453 6.119 -3.203 1.00 94.62 88 GLU A CA 1
ATOM 662 C C . GLU A 1 88 ? -8.146 5.158 -2.043 1.00 94.62 88 GLU A C 1
ATOM 664 O O . GLU A 1 88 ? -9.051 4.608 -1.410 1.00 94.62 88 GLU A O 1
ATOM 669 N N . ARG A 1 89 ? -6.862 4.974 -1.706 1.00 92.88 89 ARG A N 1
ATOM 670 C CA . ARG A 1 89 ? -6.448 4.149 -0.560 1.00 92.88 89 ARG A CA 1
ATOM 671 C C . ARG A 1 89 ? -6.934 4.710 0.768 1.00 92.88 89 ARG A C 1
ATOM 673 O O . ARG A 1 89 ? -7.332 3.929 1.641 1.00 92.88 89 ARG A O 1
ATOM 680 N N . LEU A 1 90 ? -6.874 6.026 0.946 1.00 93.00 90 LEU A N 1
ATOM 681 C CA . LEU A 1 90 ? -7.371 6.687 2.150 1.00 93.00 90 LEU A CA 1
ATOM 682 C C . LEU A 1 90 ? -8.893 6.564 2.247 1.00 93.00 90 LEU A C 1
ATOM 684 O O . LEU A 1 90 ? -9.374 6.108 3.286 1.00 93.00 90 LEU A O 1
ATOM 688 N N . ALA A 1 91 ? -9.617 6.813 1.153 1.00 95.06 91 ALA A N 1
ATOM 689 C CA . ALA A 1 91 ? -11.070 6.654 1.089 1.00 95.06 91 ALA A CA 1
ATOM 690 C C . ALA A 1 91 ? -11.510 5.225 1.461 1.00 95.06 91 ALA A C 1
ATOM 692 O O . ALA A 1 91 ? -12.287 5.036 2.397 1.00 95.06 91 ALA A O 1
ATOM 693 N N . MET A 1 92 ? -10.904 4.191 0.857 1.00 91.38 92 MET A N 1
ATOM 694 C CA . MET A 1 92 ? -11.184 2.787 1.210 1.00 91.38 92 MET A CA 1
ATOM 695 C C . MET A 1 92 ? -10.946 2.484 2.699 1.00 91.38 92 MET A C 1
ATOM 697 O O . MET A 1 92 ? -11.591 1.615 3.297 1.00 91.38 92 MET A O 1
ATOM 701 N N . ARG A 1 93 ? -9.966 3.150 3.323 1.00 92.50 93 ARG A N 1
ATOM 702 C CA . ARG A 1 93 ? -9.654 2.970 4.746 1.00 92.50 93 ARG A CA 1
ATOM 703 C C . ARG A 1 93 ? -10.674 3.672 5.637 1.00 92.50 93 ARG A C 1
ATOM 705 O O . ARG A 1 93 ? -11.001 3.132 6.698 1.00 92.50 93 ARG A O 1
ATOM 712 N N . GLU A 1 94 ? -11.147 4.840 5.226 1.00 95.50 94 GLU A N 1
ATOM 713 C CA . GLU A 1 94 ? -12.202 5.593 5.901 1.00 95.50 94 GLU A CA 1
ATOM 714 C C . GLU A 1 94 ? -13.535 4.856 5.832 1.00 95.50 94 GLU A C 1
ATOM 716 O O . GLU A 1 94 ? -14.145 4.639 6.875 1.00 95.50 94 GLU A O 1
ATOM 721 N N . GLU A 1 95 ? -13.914 4.326 4.671 1.00 95.62 95 GLU A N 1
ATOM 722 C CA . GLU A 1 95 ? -15.108 3.487 4.510 1.00 95.62 95 GLU A CA 1
ATOM 723 C C . GLU A 1 95 ? -15.065 2.254 5.420 1.00 95.62 95 GLU A C 1
ATOM 725 O O . GLU A 1 95 ? -16.003 1.973 6.171 1.00 95.62 95 GLU A O 1
ATOM 730 N N . LYS A 1 96 ? -13.935 1.533 5.434 1.00 93.88 96 LYS A N 1
ATOM 731 C CA . LYS A 1 96 ? -13.747 0.377 6.329 1.00 93.88 96 LYS A CA 1
ATOM 732 C C . LYS A 1 96 ? -13.826 0.768 7.802 1.00 93.88 96 LYS A C 1
ATOM 734 O O . LYS A 1 96 ? -14.278 -0.039 8.624 1.00 93.88 96 LYS A O 1
ATOM 739 N N . ARG A 1 97 ? -13.361 1.969 8.156 1.00 94.62 97 ARG A N 1
ATOM 740 C CA . ARG A 1 97 ? -13.448 2.500 9.519 1.00 94.62 97 ARG A CA 1
ATOM 741 C C . ARG A 1 97 ? -14.895 2.840 9.867 1.00 94.62 97 ARG A C 1
ATOM 743 O O . ARG A 1 97 ? -15.376 2.319 10.870 1.00 94.62 97 ARG A O 1
ATOM 750 N N . ALA A 1 98 ? -15.591 3.588 9.018 1.00 96.12 98 ALA A N 1
ATOM 751 C CA . ALA A 1 98 ? -16.993 3.952 9.190 1.00 96.12 98 ALA A CA 1
ATOM 752 C C . ALA A 1 98 ? -17.883 2.705 9.324 1.00 96.12 98 ALA A C 1
ATOM 754 O O . ALA A 1 98 ? -18.614 2.564 10.300 1.00 96.12 98 ALA A O 1
ATOM 755 N N . ALA A 1 99 ? -17.720 1.710 8.446 1.00 96.38 99 ALA A N 1
ATOM 756 C CA . ALA A 1 99 ? -18.464 0.450 8.524 1.00 96.38 99 ALA A CA 1
ATOM 757 C C . ALA A 1 99 ? -18.160 -0.349 9.806 1.00 96.38 99 ALA A C 1
ATOM 759 O O . ALA A 1 99 ? -18.970 -1.148 10.281 1.00 96.38 99 ALA A O 1
ATOM 760 N N . LYS A 1 100 ? -16.961 -0.204 10.379 1.00 95.81 100 LYS A N 1
ATOM 761 C CA . LYS A 1 100 ? -16.616 -0.817 11.670 1.00 95.81 100 LYS A CA 1
ATOM 762 C C . LYS A 1 100 ? -17.236 -0.057 12.841 1.00 95.81 100 L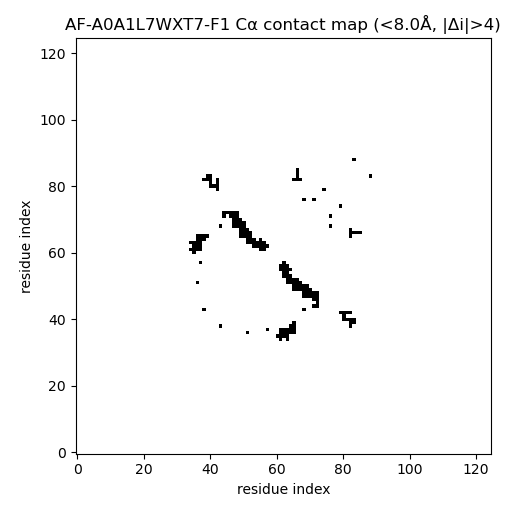YS A C 1
ATOM 764 O O . LYS A 1 100 ? -17.641 -0.693 13.810 1.00 95.81 100 LYS A O 1
ATOM 769 N N . GLU A 1 101 ? -17.272 1.265 12.776 1.00 96.75 101 GLU A N 1
ATOM 770 C CA . GLU A 1 101 ? -17.890 2.117 13.792 1.00 96.75 101 GLU A CA 1
ATOM 771 C C . GLU A 1 101 ? -19.401 1.916 13.836 1.00 96.75 101 GLU A C 1
ATOM 773 O O . GLU A 1 101 ? -19.935 1.703 14.921 1.00 96.75 101 GLU A O 1
ATOM 778 N N . GLU A 1 102 ? -20.051 1.824 12.677 1.00 96.25 102 GLU A N 1
ATOM 779 C CA . GLU A 1 102 ? -21.478 1.521 12.570 1.00 96.25 102 GLU A CA 1
ATOM 780 C C . GLU A 1 102 ? -21.817 0.175 13.222 1.00 96.25 102 GLU A C 1
ATOM 782 O O . GLU A 1 102 ? -22.638 0.099 14.136 1.00 96.25 102 GLU A O 1
ATOM 787 N N . ARG A 1 103 ? -21.081 -0.884 12.855 1.00 95.25 103 ARG A N 1
ATOM 788 C CA . ARG A 1 103 ? -21.233 -2.214 13.472 1.00 95.25 103 ARG A CA 1
ATOM 789 C C . ARG A 1 103 ? -21.036 -2.186 14.989 1.00 95.25 103 ARG A C 1
ATOM 791 O O . ARG A 1 103 ? -21.703 -2.919 15.711 1.00 95.25 103 ARG A O 1
ATOM 798 N N . ARG A 1 104 ? -20.111 -1.360 15.488 1.00 95.50 104 ARG A N 1
ATOM 799 C CA . ARG A 1 104 ? -19.874 -1.195 16.931 1.00 95.50 104 ARG A CA 1
ATOM 800 C C . ARG A 1 104 ? -20.990 -0.417 17.618 1.00 95.50 104 ARG A C 1
ATOM 802 O O . ARG A 1 104 ? -21.276 -0.727 18.771 1.00 95.50 104 ARG A O 1
ATOM 809 N N . ARG A 1 105 ? -21.581 0.577 16.951 1.00 96.00 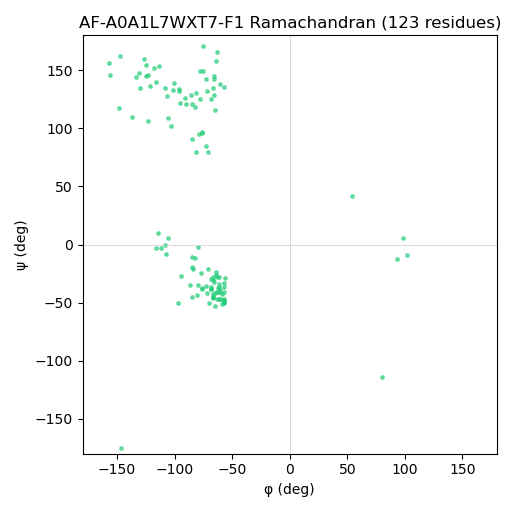105 ARG A N 1
ATOM 810 C CA . ARG A 1 105 ? -22.696 1.368 17.479 1.00 96.00 105 ARG A CA 1
ATOM 811 C C . ARG A 1 105 ? -23.928 0.492 17.664 1.00 96.00 105 ARG A C 1
ATOM 813 O O . ARG A 1 105 ? -24.401 0.396 18.790 1.00 96.00 105 ARG A O 1
ATOM 820 N N . VAL A 1 106 ? -24.337 -0.231 16.621 1.00 95.31 106 VAL A N 1
ATOM 821 C CA . VAL A 1 106 ? -25.486 -1.154 16.674 1.00 95.31 106 VAL A CA 1
ATOM 822 C C . VAL A 1 106 ? -25.293 -2.203 17.772 1.00 95.31 106 VAL A C 1
ATOM 824 O O . VAL A 1 106 ? -26.139 -2.347 18.646 1.00 95.31 106 VAL A O 1
ATOM 827 N N . ALA A 1 107 ? -24.124 -2.853 17.820 1.00 94.19 107 ALA A N 1
ATOM 828 C CA . ALA A 1 107 ? -23.828 -3.845 18.857 1.00 94.19 107 ALA A CA 1
ATOM 829 C C . ALA A 1 107 ? -23.784 -3.255 20.281 1.00 94.19 107 ALA A C 1
ATOM 831 O O . ALA A 1 107 ? -23.929 -3.984 21.262 1.00 94.19 107 ALA A O 1
ATOM 832 N N . LYS A 1 108 ? -23.526 -1.949 20.428 1.00 95.44 108 LYS A N 1
ATOM 833 C CA . LYS A 1 108 ? -23.575 -1.262 21.723 1.00 95.44 108 LYS A CA 1
ATOM 834 C C . LYS A 1 108 ? -25.015 -0.925 22.104 1.00 95.44 108 LYS A C 1
ATOM 836 O O . LYS A 1 108 ? -25.371 -1.131 23.256 1.00 95.44 108 LYS A O 1
ATOM 841 N N . GLU A 1 109 ? -25.812 -0.425 21.166 1.00 93.88 109 GLU A N 1
ATOM 842 C CA . GLU A 1 109 ? -27.233 -0.115 21.367 1.00 93.88 109 GLU A CA 1
ATOM 843 C C . GLU A 1 109 ? -28.023 -1.370 21.744 1.00 93.88 109 GLU A C 1
ATOM 845 O O . GLU A 1 109 ? -28.715 -1.366 22.758 1.00 93.88 109 GLU A O 1
ATOM 850 N N . GLU A 1 110 ? -27.819 -2.472 21.020 1.00 93.31 110 GLU A N 1
ATOM 851 C CA . GLU A 1 110 ? -28.432 -3.771 21.317 1.00 93.31 110 GLU A CA 1
ATOM 852 C C . GLU A 1 110 ? -28.091 -4.249 22.738 1.00 93.31 110 GLU A C 1
ATOM 854 O O . GLU A 1 110 ? -28.977 -4.597 23.515 1.00 93.31 110 GLU A O 1
ATOM 859 N N . LYS A 1 111 ? -26.813 -4.174 23.136 1.00 93.25 111 LYS A N 1
ATOM 860 C CA . LYS A 1 111 ? -26.385 -4.526 24.502 1.00 93.25 111 LYS A CA 1
ATOM 861 C C . LYS A 1 111 ? -26.998 -3.632 25.576 1.00 93.25 111 LYS A C 1
ATOM 863 O O . LYS A 1 111 ? -27.278 -4.113 26.670 1.00 93.25 111 LYS A O 1
ATOM 868 N N . MET A 1 112 ? -27.160 -2.337 25.302 1.00 91.56 112 MET A N 1
ATOM 869 C CA . MET A 1 112 ? -27.786 -1.407 26.247 1.00 91.56 112 MET A CA 1
ATOM 870 C C . MET A 1 112 ? -29.276 -1.717 26.406 1.00 91.56 112 MET A C 1
ATOM 872 O O . MET A 1 112 ? -29.769 -1.674 27.529 1.00 91.56 112 MET A O 1
ATOM 876 N N . LEU A 1 113 ? -29.961 -2.081 25.318 1.00 91.81 113 LEU A N 1
ATOM 877 C CA . LEU A 1 113 ? -31.370 -2.467 25.347 1.00 91.81 113 LEU A CA 1
ATOM 878 C C . LEU A 1 113 ? -31.585 -3.776 26.121 1.00 91.81 113 LEU A C 1
ATOM 880 O O . LEU A 1 113 ? -32.458 -3.828 26.981 1.00 91.81 113 LEU A O 1
ATOM 884 N N . ILE A 1 114 ? -30.745 -4.794 25.886 1.00 91.44 114 ILE A N 1
ATOM 885 C CA . ILE A 1 114 ? -30.771 -6.057 26.648 1.00 91.44 114 ILE A CA 1
ATOM 886 C C . ILE A 1 114 ? -30.584 -5.778 28.143 1.00 91.44 114 ILE A C 1
ATOM 888 O O . ILE A 1 114 ? -31.399 -6.200 28.955 1.00 91.44 114 ILE A O 1
ATOM 892 N N . ARG A 1 115 ? -29.570 -4.980 28.505 1.00 86.88 115 ARG A N 1
ATOM 893 C CA . ARG A 1 115 ? -29.306 -4.621 29.905 1.00 86.88 115 ARG A CA 1
ATOM 894 C C . ARG A 1 115 ? -30.460 -3.850 30.551 1.00 86.88 115 ARG A C 1
ATOM 896 O O . ARG A 1 115 ? -30.707 -4.011 31.739 1.00 86.88 115 ARG A O 1
ATOM 903 N N . GLN A 1 116 ? -31.138 -2.977 29.808 1.00 80.12 116 GLN A N 1
ATOM 904 C CA . GLN A 1 116 ? -32.318 -2.272 30.317 1.00 80.12 116 GLN A CA 1
ATOM 905 C C . GLN A 1 116 ? -33.497 -3.226 30.530 1.00 80.12 116 GLN A C 1
ATOM 907 O O . GLN A 1 116 ? -34.191 -3.084 31.530 1.00 80.12 116 GLN A O 1
ATOM 912 N N . GLY A 1 117 ? -33.688 -4.207 29.644 1.00 77.44 117 GLY A N 1
ATOM 913 C CA . GLY A 1 117 ? -34.682 -5.268 29.822 1.00 77.44 117 GLY A CA 1
ATOM 914 C C . GLY A 1 117 ? -34.431 -6.114 31.074 1.00 77.44 117 GLY A C 1
ATOM 915 O O . GLY A 1 117 ? -35.347 -6.288 31.871 1.00 77.44 117 GLY A O 1
ATOM 916 N N . GLU A 1 118 ? -33.186 -6.549 31.298 1.00 72.88 118 GLU A N 1
ATOM 917 C CA . GLU A 1 118 ? -32.788 -7.318 32.494 1.00 72.88 118 GLU A CA 1
ATOM 918 C C . GLU A 1 118 ? -33.072 -6.551 33.800 1.00 72.88 118 GLU A C 1
ATOM 920 O O . GLU A 1 118 ? -33.621 -7.106 34.747 1.00 72.88 118 GLU A O 1
ATOM 925 N N . VAL A 1 119 ? -32.774 -5.246 33.837 1.00 72.06 119 VAL A N 1
ATOM 926 C CA . VAL A 1 119 ? -33.040 -4.398 35.016 1.00 72.06 119 VAL A CA 1
ATOM 927 C C . VAL A 1 119 ? -34.543 -4.234 35.287 1.00 72.06 119 VAL A C 1
ATOM 929 O O . VAL A 1 119 ? -34.948 -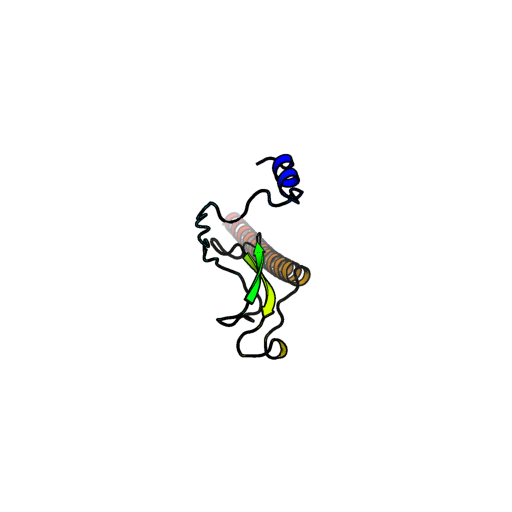4.106 36.442 1.00 72.06 119 VAL A O 1
ATOM 932 N N . VAL A 1 120 ? -35.385 -4.230 34.247 1.00 65.56 120 VAL A N 1
ATOM 933 C CA . VAL A 1 120 ? -36.846 -4.140 34.411 1.00 65.56 120 VAL A CA 1
ATOM 934 C C . VAL A 1 120 ? -37.413 -5.445 34.974 1.00 65.56 120 VAL A C 1
ATOM 936 O O . VAL A 1 120 ? -38.237 -5.378 35.885 1.00 65.56 120 VAL A O 1
ATOM 939 N N . GLU A 1 121 ? -36.948 -6.609 34.512 1.00 59.69 121 GLU A N 1
ATOM 940 C CA . GLU A 1 121 ? -37.380 -7.906 35.058 1.00 59.69 121 GLU A CA 1
ATOM 941 C C . GLU A 1 121 ? -36.956 -8.101 36.525 1.00 59.69 121 GLU A C 1
ATOM 943 O O . GLU A 1 121 ? -37.779 -8.522 37.337 1.00 59.69 121 GLU A O 1
ATOM 948 N N . GLU A 1 122 ? -35.733 -7.712 36.911 1.00 60.53 122 GLU A N 1
ATOM 949 C CA . GLU A 1 122 ? -35.278 -7.785 38.314 1.00 60.53 122 GLU A CA 1
ATOM 950 C C . GLU A 1 122 ? -36.076 -6.875 39.264 1.00 60.53 122 GLU A C 1
ATOM 952 O O . GLU A 1 122 ? -36.163 -7.151 40.455 1.00 60.53 122 GLU A O 1
ATOM 957 N N . SER A 1 123 ? -36.668 -5.788 38.759 1.00 56.38 123 SER A N 1
ATOM 958 C CA . SER A 1 123 ? -37.462 -4.852 39.570 1.00 56.38 123 SER A CA 1
ATOM 959 C C . SER A 1 123 ? -38.911 -5.295 39.822 1.00 56.38 123 SER A C 1
ATOM 961 O O . SER A 1 123 ? -39.607 -4.673 40.627 1.00 56.38 123 SER A O 1
ATOM 963 N N . GLN A 1 124 ? -39.378 -6.329 39.115 1.00 54.94 124 GLN A N 1
ATOM 964 C CA . GLN A 1 124 ? -40.749 -6.850 39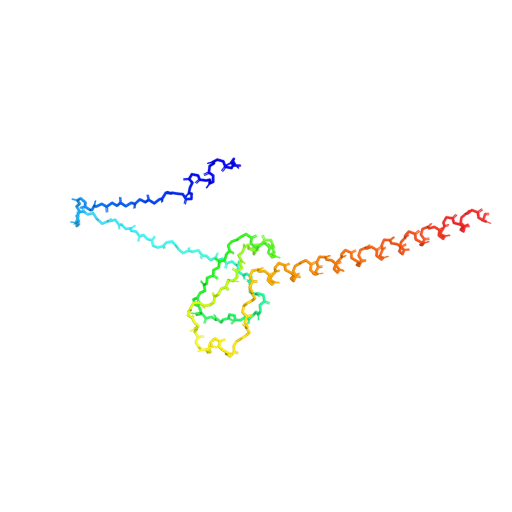.191 1.00 54.94 124 GLN A CA 1
ATOM 965 C C . GLN A 1 124 ? -40.855 -8.199 39.924 1.00 54.94 124 GLN A C 1
ATOM 967 O O . GLN A 1 124 ? -41.976 -8.651 40.173 1.00 54.94 124 GLN A O 1
ATOM 972 N N . ALA A 1 125 ? -39.721 -8.822 40.258 1.00 53.56 125 ALA A N 1
ATOM 973 C CA . ALA A 1 125 ? -39.621 -10.031 41.079 1.00 53.56 125 ALA A CA 1
ATOM 974 C C . ALA A 1 125 ? -39.426 -9.690 42.566 1.00 53.56 125 ALA A C 1
ATOM 976 O O . ALA A 1 125 ? -39.953 -10.455 43.407 1.00 53.56 125 ALA A O 1
#